Protein AF-A0A645I1T6-F1 (afdb_monomer)

Solvent-accessible surface area (backbone atoms only — not comparable to full-atom values): 4893 Å² total; per-residue (Å²): 119,95,82,50,61,62,58,56,41,46,76,74,68,51,86,85,74,76,96,73,76,56,19,64,79,36,38,73,65,78,51,38,49,71,73,36,74,45,73,36,71,63,93,79,56,58,75,30,34,37,28,33,64,61,28,44,57,42,73,45,54,67,61,34,40,53,26,13,67,75,70,78,46,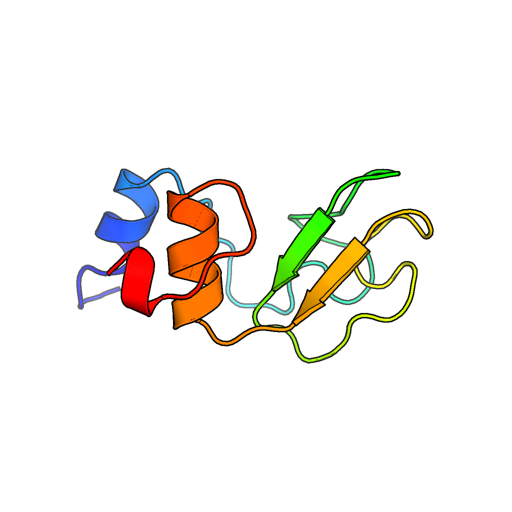95,39,61,36,88,82,67,109

Mean predicted aligned error: 3.27 Å

Organism: NCBI:txid1076179

Foldseek 3Di:
DVVCVVVVCVVVVHDDDDPDDALQQLDHPPADDAPAEDEDCDDDWQQCRRHHSNYGYHHDDPLQNVQCVVVVHRDDSVVRD

Sequence (81 aa):
MKEGLLDIFLDSGCVICNPGCGPCMGNHEGILAPEEAAISTANRNFKGRMGDKDSFIYLASPMMVAASALKGEISDPREAL

InterPro domains:
  IPR001030 Aconitase/3-isopropylmalate dehydratase large subunit, alpha/beta/alpha domain [PF00330] (2-72)
  IPR015931 Aconitase/3-isopropylmalate dehydratase large subunit, alpha/beta/alpha, subdomain 1/3 [G3DSA:3.30.499.10] (1-81)
  IPR018136 Aconitase family, 4Fe-4S cluster binding site [PS01244] (13-26)
  IPR036008 Aconitase, iron-sulfur domain [SSF53732] (2-80)
  IPR050067 Isopropylmalate dehydratase and related enzymes [PTHR43822] (2-80)

Nearest PDB structures (foldseek):
  4kp2-assembly1_B-2  TM=9.775E-01  e=3.130E-06  Methanocaldococcus jannaschii DSM 2661
  4nqy-assembly1_A  TM=8.764E-01  e=3.667E-05  Methanocaldococcus jannaschii DSM 2661

Structure (mmCIF, N/CA/C/O backbone):
data_AF-A0A645I1T6-F1
#
_entry.id   AF-A0A645I1T6-F1
#
loop_
_atom_site.group_PDB
_atom_site.id
_atom_site.type_symbol
_atom_site.label_atom_id
_atom_site.label_alt_id
_atom_site.label_comp_id
_atom_site.label_asym_id
_atom_site.label_entity_id
_atom_site.label_seq_id
_atom_site.pdbx_PDB_ins_code
_atom_site.Cartn_x
_atom_site.Cartn_y
_atom_site.Cartn_z
_atom_site.occupancy
_atom_site.B_iso_or_equiv
_atom_site.auth_seq_id
_atom_site.auth_comp_id
_atom_site.auth_asym_id
_atom_site.auth_atom_id
_atom_site.pdbx_PDB_model_num
ATOM 1 N N . MET A 1 1 ? -3.268 -6.921 19.818 1.00 72.88 1 MET A N 1
ATOM 2 C CA . MET A 1 1 ? -4.088 -8.127 20.084 1.00 72.88 1 MET A CA 1
ATOM 3 C C . MET A 1 1 ? -5.332 -7.781 20.898 1.00 72.88 1 MET A C 1
ATOM 5 O O . MET A 1 1 ? -6.417 -7.943 20.377 1.00 72.88 1 MET A O 1
ATOM 9 N N . LYS A 1 2 ? -5.214 -7.259 22.130 1.00 90.19 2 LYS A N 1
ATOM 10 C CA . LYS A 1 2 ? -6.372 -7.065 23.034 1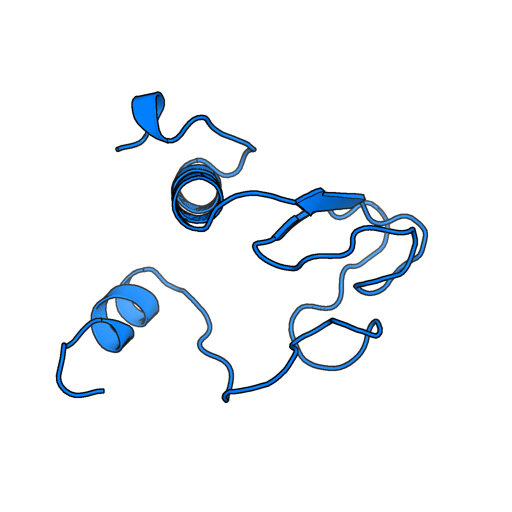.00 90.19 2 LYS A CA 1
ATOM 11 C C . LYS A 1 2 ? -7.405 -6.005 22.608 1.00 90.19 2 LYS A C 1
ATOM 13 O O . LYS A 1 2 ? -8.503 -6.011 23.139 1.00 90.19 2 LYS A O 1
ATOM 18 N N . GLU A 1 3 ? -7.059 -5.114 21.681 1.00 95.12 3 GLU A N 1
ATOM 19 C CA . GLU A 1 3 ? -7.935 -4.025 21.212 1.00 95.12 3 GLU A CA 1
ATOM 20 C C . GLU A 1 3 ? -8.886 -4.432 20.070 1.00 95.12 3 GLU A C 1
ATOM 22 O O . GLU A 1 3 ? -9.661 -3.603 19.612 1.00 95.12 3 GLU A O 1
ATOM 27 N N . GLY A 1 4 ? -8.819 -5.671 19.566 1.00 95.06 4 GLY A N 1
ATOM 28 C CA . GLY A 1 4 ? -9.698 -6.154 18.484 1.00 95.06 4 GLY A CA 1
ATOM 29 C C . GLY A 1 4 ? -9.383 -5.611 17.081 1.00 95.06 4 GLY A C 1
ATOM 30 O O . GLY A 1 4 ? -9.997 -6.027 16.108 1.00 95.06 4 GLY A O 1
ATOM 31 N N . LEU A 1 5 ? -8.391 -4.724 16.934 1.00 95.38 5 LEU A N 1
ATOM 32 C CA . LEU A 1 5 ? -8.030 -4.139 15.631 1.00 95.38 5 LEU A CA 1
ATOM 33 C C . LEU A 1 5 ? -7.590 -5.177 14.589 1.00 95.38 5 LEU A C 1
ATOM 35 O O . LEU A 1 5 ? -7.830 -4.991 13.403 1.00 95.38 5 LEU A O 1
ATOM 39 N N . LEU A 1 6 ? -6.939 -6.263 15.019 1.00 95.69 6 LEU A N 1
ATOM 40 C CA . LEU A 1 6 ? -6.492 -7.312 14.096 1.00 95.69 6 LEU A CA 1
ATOM 41 C C . LEU A 1 6 ? -7.677 -8.036 13.459 1.00 95.69 6 LEU A C 1
ATOM 43 O O . LEU A 1 6 ? -7.622 -8.325 12.271 1.00 95.69 6 LEU A O 1
ATOM 47 N N . ASP A 1 7 ? -8.742 -8.266 14.227 1.00 96.25 7 ASP A N 1
ATOM 48 C CA . ASP A 1 7 ? -9.950 -8.923 13.732 1.00 96.25 7 ASP A CA 1
ATOM 49 C C . ASP A 1 7 ? -10.616 -8.052 12.656 1.00 96.25 7 ASP A C 1
ATOM 51 O O . ASP A 1 7 ? -10.924 -8.545 11.579 1.00 96.25 7 ASP A O 1
ATOM 55 N N . ILE A 1 8 ? -10.688 -6.729 12.871 1.00 96.25 8 ILE A N 1
ATOM 56 C CA . ILE A 1 8 ? -11.196 -5.769 11.872 1.00 96.25 8 ILE A CA 1
ATOM 57 C C . ILE A 1 8 ? -10.401 -5.849 10.560 1.00 96.25 8 ILE A C 1
ATOM 59 O O . ILE A 1 8 ? -10.985 -5.879 9.477 1.00 96.25 8 ILE A O 1
ATOM 63 N N . PHE A 1 9 ? -9.067 -5.885 10.639 1.00 95.88 9 PHE A N 1
ATOM 64 C CA . PHE A 1 9 ? -8.230 -5.982 9.442 1.00 95.88 9 PHE A CA 1
ATOM 65 C C . PHE A 1 9 ? -8.411 -7.325 8.725 1.00 95.88 9 PHE A C 1
ATOM 67 O O . PHE A 1 9 ? -8.551 -7.337 7.502 1.00 95.88 9 PHE A O 1
ATOM 74 N N . LEU A 1 10 ? -8.455 -8.440 9.458 1.00 96.31 10 LEU A N 1
ATOM 75 C CA . LEU A 1 10 ? -8.686 -9.763 8.872 1.00 96.31 10 LEU A CA 1
ATOM 76 C C . LEU A 1 10 ? -10.057 -9.852 8.193 1.00 96.31 10 LEU A C 1
ATOM 78 O O . LEU A 1 10 ? -10.137 -10.308 7.054 1.00 96.31 10 LEU A O 1
ATOM 82 N N . ASP A 1 11 ? -11.108 -9.348 8.841 1.00 96.81 11 ASP A N 1
ATOM 83 C CA . ASP A 1 11 ? -12.472 -9.339 8.303 1.00 96.81 11 ASP A CA 1
ATOM 84 C C . ASP A 1 11 ? -12.592 -8.467 7.041 1.00 96.81 11 ASP A C 1
ATOM 86 O O . ASP A 1 11 ? -13.384 -8.768 6.148 1.00 96.81 11 ASP A O 1
ATOM 90 N N . SER A 1 12 ? -11.768 -7.418 6.920 1.00 95.94 12 SER A N 1
ATOM 91 C CA . SER A 1 12 ? -11.658 -6.604 5.697 1.00 95.94 12 SER A CA 1
ATOM 92 C C . SER A 1 12 ? -10.837 -7.252 4.569 1.00 95.94 12 SER A C 1
ATOM 94 O O . SER A 1 12 ? -10.731 -6.683 3.484 1.00 95.94 12 SER A O 1
ATOM 96 N N . GLY A 1 13 ? -10.263 -8.437 4.802 1.00 96.31 13 GLY A N 1
ATOM 97 C CA . GLY A 1 13 ? -9.452 -9.169 3.829 1.00 96.31 13 GLY A CA 1
ATOM 98 C C . GLY A 1 13 ? -7.973 -8.774 3.805 1.00 96.31 13 GLY A C 1
ATOM 99 O O . GLY A 1 13 ? -7.259 -9.145 2.872 1.00 96.31 13 GLY A O 1
ATOM 100 N N . CYS A 1 14 ? -7.479 -8.036 4.804 1.00 96.56 14 CYS A N 1
ATOM 101 C CA . CYS A 1 14 ? -6.053 -7.735 4.902 1.00 96.56 14 CYS A CA 1
ATOM 102 C C . CYS A 1 14 ? -5.238 -8.979 5.276 1.00 96.56 14 CYS A C 1
ATOM 104 O O . CYS A 1 14 ? -5.639 -9.789 6.113 1.00 96.56 14 CYS A O 1
ATOM 106 N N . VAL A 1 15 ? -4.022 -9.066 4.736 1.00 95.62 15 VAL A N 1
ATOM 107 C CA . VAL A 1 15 ? -3.011 -10.031 5.182 1.00 95.62 15 VAL A CA 1
ATOM 108 C C . VAL A 1 15 ? -2.169 -9.394 6.285 1.00 95.62 15 VAL A C 1
ATOM 110 O O . VAL A 1 15 ? -1.529 -8.364 6.074 1.00 95.62 15 VAL A O 1
ATOM 113 N N . ILE A 1 16 ? -2.163 -10.005 7.471 1.00 94.00 16 ILE A N 1
ATOM 114 C CA . ILE A 1 16 ? -1.379 -9.525 8.614 1.00 94.00 16 ILE A CA 1
ATOM 115 C C . ILE A 1 16 ? -0.054 -10.279 8.670 1.00 94.00 16 ILE A C 1
ATOM 117 O O . ILE A 1 16 ? -0.008 -11.465 8.989 1.00 94.00 16 ILE A O 1
ATOM 121 N N . CYS A 1 17 ? 1.032 -9.563 8.395 1.00 92.12 17 CYS A N 1
ATOM 122 C CA . CYS A 1 17 ? 2.389 -10.079 8.520 1.00 92.12 17 CYS A CA 1
ATOM 123 C C . CYS A 1 17 ? 2.890 -9.998 9.971 1.00 92.12 17 CYS A C 1
ATOM 125 O O . CYS A 1 17 ? 2.466 -9.143 10.755 1.00 92.12 17 CYS A O 1
ATOM 127 N N . ASN A 1 18 ? 3.873 -10.835 10.312 1.00 92.00 18 ASN A N 1
ATOM 128 C CA . ASN A 1 18 ? 4.612 -10.682 11.566 1.00 92.00 18 ASN A CA 1
ATOM 129 C C . ASN A 1 18 ? 5.338 -9.322 11.618 1.00 92.00 18 ASN A C 1
ATOM 131 O O . ASN A 1 18 ? 5.762 -8.817 10.574 1.00 92.0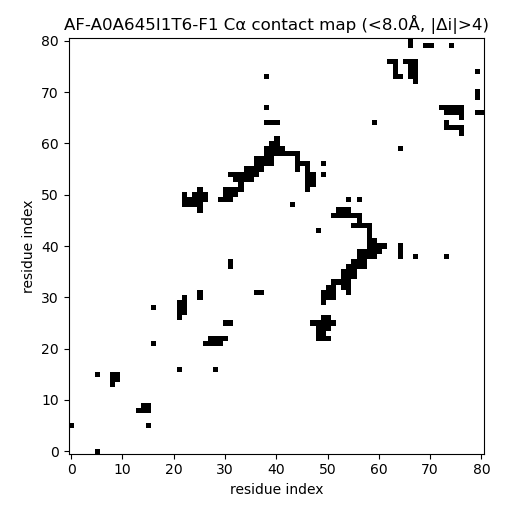0 18 ASN A O 1
ATOM 135 N N . PRO A 1 19 ? 5.541 -8.736 12.816 1.00 92.94 19 PRO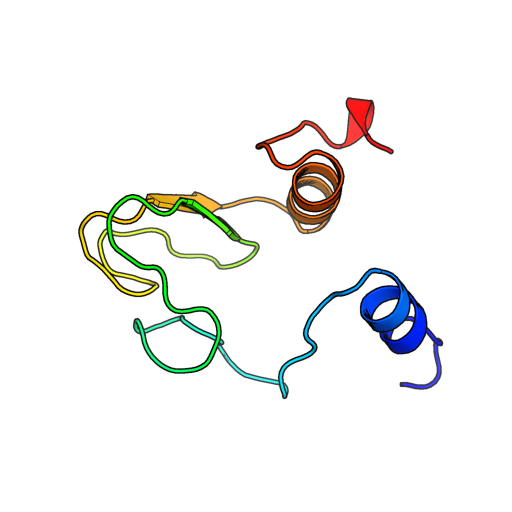 A N 1
ATOM 136 C CA . PRO A 1 19 ? 6.261 -7.474 12.954 1.00 92.94 19 PRO A CA 1
ATOM 137 C C . PRO A 1 19 ? 7.642 -7.531 12.288 1.00 92.94 19 PRO A C 1
ATOM 139 O O . PRO A 1 19 ? 8.479 -8.365 12.631 1.00 92.94 19 PRO A O 1
ATOM 142 N N . GLY A 1 20 ? 7.879 -6.630 11.338 1.00 90.25 20 GLY A N 1
ATOM 143 C CA . GLY A 1 20 ? 9.076 -6.620 10.507 1.00 90.25 20 GLY A CA 1
ATOM 144 C C . GLY A 1 20 ? 9.080 -5.444 9.534 1.00 90.25 20 GLY A C 1
ATOM 145 O O . GLY A 1 20 ? 8.229 -4.560 9.606 1.00 90.25 20 GLY A O 1
ATOM 146 N N . CYS A 1 21 ? 10.055 -5.414 8.626 1.00 87.56 21 CYS A N 1
ATOM 147 C CA . CYS A 1 21 ? 10.184 -4.329 7.650 1.00 87.56 21 CYS A CA 1
ATOM 148 C C . CYS A 1 21 ? 9.392 -4.550 6.348 1.00 87.56 21 CYS A C 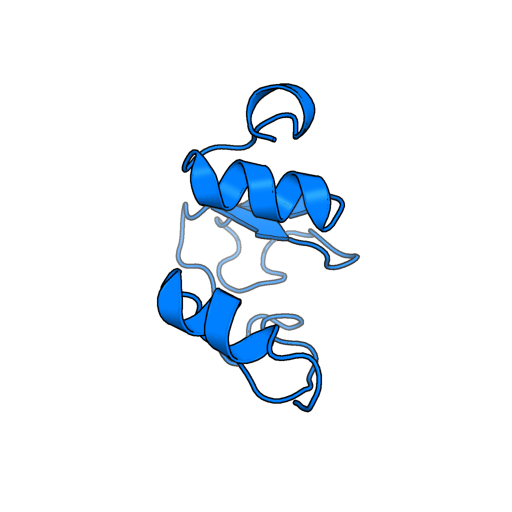1
ATOM 150 O O . CYS A 1 21 ? 9.351 -3.636 5.525 1.00 87.56 21 CYS A O 1
ATOM 152 N N . GLY A 1 22 ? 8.763 -5.716 6.155 1.00 87.06 22 GLY A N 1
ATOM 153 C CA . GLY A 1 22 ? 8.019 -6.040 4.931 1.00 87.06 22 GLY A CA 1
ATOM 154 C C . GLY A 1 22 ? 8.924 -6.055 3.688 1.00 87.06 22 GLY A C 1
ATOM 155 O O . GLY A 1 22 ? 10.090 -6.442 3.814 1.00 87.06 22 GLY A O 1
ATOM 156 N N . PRO A 1 23 ? 8.454 -5.568 2.519 1.00 91.12 23 PRO A N 1
ATOM 157 C CA . PRO A 1 23 ? 9.181 -5.621 1.249 1.00 91.12 23 PRO A CA 1
ATOM 158 C C . PRO A 1 23 ? 10.320 -4.598 1.134 1.00 91.12 23 PRO A C 1
ATOM 160 O O . PRO A 1 23 ? 10.667 -4.142 0.051 1.00 91.12 23 PRO A O 1
ATOM 163 N N . CYS A 1 24 ? 10.922 -4.183 2.249 1.00 82.94 24 CYS A N 1
ATOM 164 C CA . CYS A 1 24 ? 11.799 -3.016 2.303 1.00 82.94 24 CYS A CA 1
ATOM 165 C C . CYS A 1 24 ? 13.070 -3.157 1.453 1.00 82.94 24 CYS A C 1
ATOM 167 O O . CYS A 1 24 ? 13.640 -2.145 1.066 1.00 82.94 24 CYS A O 1
ATOM 169 N N . MET A 1 25 ? 13.554 -4.366 1.184 1.00 86.94 25 MET A N 1
ATOM 170 C CA . MET A 1 25 ? 14.708 -4.607 0.308 1.00 86.94 25 MET A CA 1
ATOM 171 C C . MET A 1 25 ? 14.317 -5.478 -0.895 1.00 86.94 25 MET A C 1
ATOM 173 O O . MET A 1 25 ? 15.133 -6.266 -1.365 1.00 86.94 25 MET A O 1
ATOM 177 N N . GLY A 1 26 ? 13.066 -5.369 -1.358 1.00 84.19 26 GLY A N 1
ATOM 178 C CA . GLY A 1 26 ? 12.527 -6.220 -2.423 1.00 84.19 26 GLY A CA 1
ATOM 179 C C . GLY A 1 26 ? 12.505 -7.705 -2.051 1.00 84.19 26 GLY A C 1
ATOM 180 O O . GLY A 1 26 ? 12.663 -8.569 -2.905 1.00 84.19 26 GLY A O 1
ATOM 181 N N . ASN A 1 27 ? 12.377 -8.005 -0.762 1.00 84.31 27 ASN A N 1
ATOM 182 C CA . ASN A 1 27 ? 12.374 -9.343 -0.189 1.00 84.31 27 ASN A CA 1
ATOM 183 C C . ASN A 1 27 ? 11.204 -9.480 0.790 1.00 84.31 27 ASN A C 1
ATOM 185 O O . ASN A 1 27 ? 10.736 -8.470 1.285 1.00 84.31 27 ASN A O 1
ATOM 189 N N . HIS A 1 28 ? 10.796 -10.703 1.141 1.00 85.19 28 HIS A N 1
ATOM 190 C CA . HIS A 1 28 ? 9.654 -10.970 2.038 1.00 85.19 28 HIS A CA 1
ATOM 191 C C . HIS A 1 28 ? 8.272 -10.787 1.371 1.00 85.19 28 HIS A C 1
ATOM 193 O O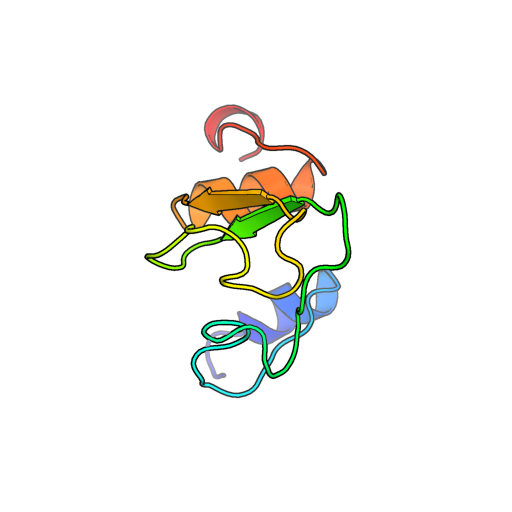 . HIS A 1 28 ? 8.174 -10.825 0.151 1.00 85.19 28 HIS A O 1
ATOM 199 N N . GLU A 1 29 ? 7.192 -10.712 2.152 1.00 86.56 29 GLU A N 1
ATOM 200 C CA . GLU A 1 29 ? 5.818 -10.596 1.646 1.00 86.56 29 GLU A CA 1
ATOM 201 C C . GLU A 1 29 ? 5.527 -9.211 1.043 1.00 86.56 29 GLU A C 1
ATOM 203 O O . GLU A 1 29 ? 6.024 -8.193 1.530 1.00 86.56 29 GLU A O 1
ATOM 208 N N . GLY A 1 30 ? 4.701 -9.178 -0.011 1.00 90.56 30 GLY A N 1
ATOM 209 C CA . GLY A 1 30 ? 4.292 -7.941 -0.691 1.00 90.56 30 GLY A CA 1
ATOM 210 C C . GLY A 1 30 ? 5.295 -7.404 -1.718 1.00 90.56 30 GLY A C 1
ATOM 211 O O . GLY A 1 30 ? 5.381 -6.191 -1.900 1.00 90.56 30 GLY A O 1
ATOM 212 N N . ILE A 1 31 ? 6.081 -8.281 -2.355 1.00 95.69 31 ILE A N 1
ATOM 213 C CA . ILE A 1 31 ? 6.982 -7.898 -3.454 1.00 95.69 31 ILE A CA 1
ATOM 214 C C . ILE A 1 31 ? 6.158 -7.497 -4.678 1.00 95.69 31 ILE A C 1
ATOM 216 O O . ILE A 1 31 ? 5.280 -8.249 -5.093 1.00 95.69 31 ILE A O 1
ATOM 220 N N . LEU A 1 32 ? 6.494 -6.350 -5.268 1.00 96.62 32 LEU A N 1
ATOM 221 C CA . LEU A 1 32 ? 5.839 -5.833 -6.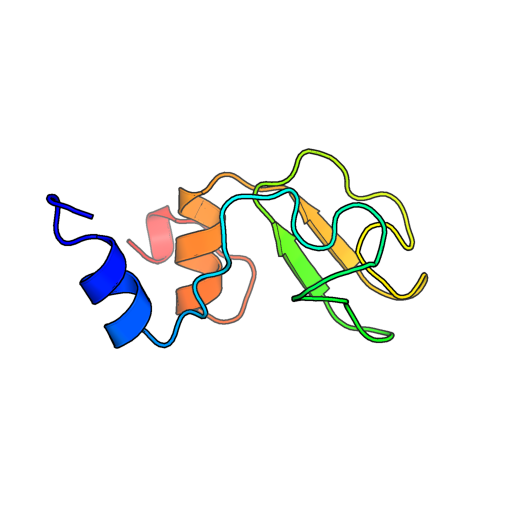465 1.00 96.62 32 LEU A CA 1
ATOM 222 C C . LEU A 1 32 ? 6.390 -6.467 -7.738 1.00 96.62 32 LEU A C 1
ATOM 224 O O . LEU A 1 32 ? 7.611 -6.550 -7.932 1.00 96.62 32 LEU A O 1
ATOM 228 N N . ALA A 1 33 ? 5.472 -6.854 -8.615 1.00 96.62 33 ALA A N 1
ATOM 229 C CA . ALA A 1 33 ? 5.748 -7.274 -9.978 1.00 96.62 33 ALA A CA 1
ATOM 230 C C . ALA A 1 33 ? 6.000 -6.056 -10.901 1.00 96.62 33 ALA A C 1
ATOM 232 O O . ALA A 1 33 ? 5.777 -4.906 -10.501 1.00 96.62 33 ALA A O 1
ATOM 233 N N . PRO A 1 34 ? 6.487 -6.272 -12.139 1.00 97.44 34 PRO A N 1
ATOM 234 C CA . PRO A 1 34 ? 6.602 -5.200 -13.124 1.00 97.44 34 PRO A CA 1
ATOM 235 C C . PRO A 1 34 ? 5.260 -4.496 -13.341 1.00 97.44 34 PRO A C 1
ATOM 237 O O . PRO A 1 34 ? 4.222 -5.151 -13.398 1.00 97.44 34 PRO A O 1
ATOM 240 N N . GLU A 1 35 ? 5.296 -3.170 -13.479 1.00 96.62 35 GLU A N 1
ATOM 241 C CA . GLU A 1 35 ? 4.127 -2.313 -13.730 1.00 96.62 35 GLU A CA 1
ATOM 242 C C . GLU A 1 35 ? 3.079 -2.260 -12.598 1.00 96.62 35 GLU A C 1
ATOM 244 O O . GLU A 1 35 ? 2.092 -1.534 -12.714 1.00 96.62 35 GLU A O 1
ATOM 249 N N . GLU A 1 36 ? 3.302 -2.939 -11.467 1.00 97.56 36 GLU A N 1
ATOM 250 C CA . GLU A 1 36 ? 2.455 -2.796 -10.282 1.00 97.56 36 GLU A CA 1
ATOM 251 C C . GLU A 1 36 ? 2.731 -1.493 -9.527 1.00 97.56 36 GLU A C 1
ATOM 253 O O . GLU A 1 36 ? 3.857 -0.986 -9.468 1.00 97.56 36 GLU A O 1
ATOM 258 N N . ALA A 1 37 ? 1.683 -0.971 -8.890 1.00 97.06 37 ALA A N 1
ATOM 259 C CA . ALA A 1 37 ? 1.746 0.212 -8.050 1.00 97.06 37 ALA A CA 1
ATOM 260 C C . ALA A 1 37 ? 1.380 -0.124 -6.601 1.00 97.06 37 ALA A C 1
ATOM 262 O O . ALA A 1 37 ? 0.361 -0.758 -6.336 1.00 97.06 37 ALA A O 1
ATOM 263 N N . ALA A 1 38 ? 2.178 0.377 -5.659 1.00 97.12 38 ALA A N 1
ATOM 264 C CA . ALA A 1 38 ? 1.885 0.328 -4.234 1.00 97.12 38 ALA A CA 1
ATOM 265 C C . ALA A 1 38 ? 1.799 1.727 -3.635 1.00 97.12 38 ALA A C 1
ATOM 267 O O . ALA A 1 38 ? 2.666 2.575 -3.860 1.00 97.12 38 ALA A O 1
ATOM 268 N N . ILE A 1 39 ? 0.802 1.936 -2.779 1.00 98.12 39 ILE A N 1
ATOM 269 C CA . ILE A 1 39 ? 0.782 3.041 -1.824 1.00 98.12 39 ILE A CA 1
ATOM 270 C C . ILE A 1 39 ? 1.202 2.502 -0.452 1.00 98.12 39 ILE A C 1
ATOM 272 O O . ILE A 1 39 ? 0.697 1.480 0.005 1.00 98.12 39 ILE A O 1
ATOM 276 N N . SER A 1 40 ? 2.174 3.142 0.194 1.00 96.56 40 SER A N 1
ATOM 277 C CA . SER A 1 40 ? 2.832 2.601 1.384 1.00 96.56 40 SER A CA 1
ATOM 278 C C . SER A 1 40 ? 3.049 3.652 2.465 1.00 96.56 40 SER A C 1
ATOM 280 O O . SER A 1 40 ? 3.367 4.806 2.184 1.00 96.56 40 SER A O 1
ATOM 282 N N . THR A 1 41 ? 2.964 3.217 3.723 1.00 97.06 41 THR A N 1
ATOM 283 C CA . THR A 1 41 ? 3.363 3.999 4.903 1.00 97.06 41 THR A CA 1
ATOM 284 C C . THR A 1 41 ? 4.864 3.911 5.202 1.00 97.06 41 THR A C 1
ATOM 286 O O . THR A 1 41 ? 5.315 4.361 6.256 1.00 97.06 41 THR A O 1
ATOM 289 N N . ALA A 1 42 ? 5.652 3.283 4.323 1.00 94.75 42 ALA A N 1
ATOM 290 C CA . ALA A 1 42 ? 7.106 3.259 4.422 1.00 94.75 42 ALA A CA 1
ATOM 291 C C . ALA A 1 42 ? 7.714 4.662 4.209 1.00 94.75 42 ALA A C 1
ATOM 293 O O . ALA A 1 42 ? 7.029 5.640 3.926 1.00 94.75 42 ALA A O 1
ATOM 294 N N . ASN A 1 43 ? 9.037 4.769 4.327 1.00 94.88 43 ASN A N 1
ATOM 295 C CA . ASN A 1 43 ? 9.763 6.039 4.210 1.00 94.88 43 ASN A CA 1
ATOM 296 C C . ASN A 1 43 ? 10.633 6.161 2.946 1.00 94.88 43 ASN A C 1
ATOM 298 O O . ASN A 1 43 ? 11.378 7.130 2.811 1.00 94.88 43 ASN A O 1
ATOM 302 N N . ARG A 1 44 ? 10.604 5.171 2.045 1.00 95.19 44 ARG A N 1
ATOM 303 C CA . ARG A 1 44 ? 11.472 5.099 0.857 1.00 95.19 44 ARG A CA 1
ATOM 304 C C . ARG A 1 44 ? 10.705 4.553 -0.340 1.00 95.19 44 ARG A C 1
ATOM 306 O O . ARG A 1 44 ? 10.029 3.539 -0.213 1.00 95.19 44 ARG A O 1
ATOM 313 N N . ASN A 1 45 ? 10.893 5.179 -1.498 1.00 96.75 45 ASN A N 1
ATOM 314 C CA . ASN A 1 45 ? 10.206 4.852 -2.751 1.00 96.75 45 ASN A CA 1
ATOM 315 C C . ASN A 1 45 ? 11.124 4.884 -3.986 1.00 96.75 45 ASN A C 1
ATOM 317 O O . ASN A 1 45 ? 10.672 5.138 -5.100 1.00 96.75 45 ASN A O 1
ATOM 321 N N . PHE A 1 46 ? 12.429 4.677 -3.810 1.00 96.06 46 PHE A N 1
ATOM 322 C CA . PHE A 1 46 ? 13.324 4.598 -4.961 1.00 96.06 46 PHE A CA 1
ATOM 323 C C . PHE A 1 46 ? 13.031 3.349 -5.812 1.00 96.06 46 PHE A C 1
ATOM 325 O O . PHE A 1 46 ? 12.497 2.359 -5.313 1.00 96.06 46 PHE A O 1
ATOM 332 N N . LYS A 1 47 ? 13.384 3.389 -7.102 1.00 95.81 47 LYS A N 1
ATOM 333 C CA . LYS A 1 47 ? 13.109 2.298 -8.054 1.00 95.81 47 LYS A CA 1
ATOM 334 C C . LYS A 1 47 ? 13.650 0.953 -7.560 1.00 95.81 47 LYS A C 1
ATOM 336 O O . LYS A 1 47 ? 14.789 0.885 -7.101 1.00 95.81 47 LYS A O 1
ATOM 341 N N . GLY A 1 48 ? 12.834 -0.098 -7.657 1.00 94.12 48 GLY A N 1
ATOM 342 C CA . GLY A 1 48 ? 13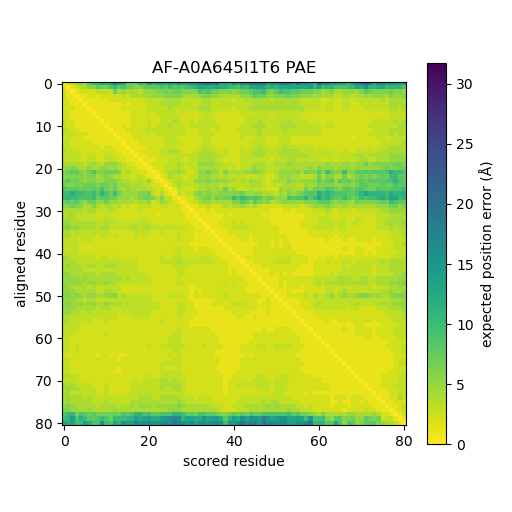.182 -1.449 -7.202 1.00 94.12 48 GLY A CA 1
ATOM 343 C C . GLY A 1 48 ? 13.198 -1.631 -5.681 1.00 94.12 48 GLY A C 1
ATOM 344 O O . GLY A 1 48 ? 13.672 -2.650 -5.187 1.00 94.12 48 GLY A O 1
ATOM 345 N N . ARG A 1 49 ? 12.709 -0.655 -4.896 1.00 95.19 49 ARG A N 1
ATOM 346 C CA . ARG A 1 49 ? 12.738 -0.749 -3.426 1.00 95.19 49 ARG A CA 1
ATOM 347 C C . ARG A 1 49 ? 11.900 -1.906 -2.886 1.00 95.19 49 ARG A C 1
ATOM 349 O O . ARG A 1 49 ? 12.322 -2.522 -1.914 1.00 95.19 49 ARG A O 1
ATOM 356 N N . MET A 1 50 ? 10.738 -2.157 -3.487 1.00 96.38 50 MET A N 1
ATOM 357 C CA . MET A 1 50 ? 9.775 -3.178 -3.055 1.00 96.38 50 MET A CA 1
ATOM 358 C C . MET A 1 50 ? 9.680 -4.367 -4.013 1.00 96.38 50 MET A C 1
ATOM 360 O O . MET A 1 50 ? 8.737 -5.139 -3.923 1.00 96.38 50 MET A O 1
ATOM 364 N N . GLY A 1 51 ? 10.648 -4.544 -4.914 1.00 95.06 51 GLY A N 1
ATOM 365 C CA . GLY A 1 51 ? 10.608 -5.621 -5.897 1.00 95.06 51 GLY A CA 1
ATOM 366 C C . GLY A 1 51 ? 11.154 -5.168 -7.233 1.00 95.06 51 GLY A C 1
ATOM 367 O O . GLY A 1 51 ? 12.293 -4.704 -7.314 1.00 95.06 51 GLY A O 1
ATOM 368 N N . ASP A 1 52 ? 10.339 -5.298 -8.273 1.00 96.56 52 ASP A N 1
ATOM 369 C CA . ASP A 1 52 ? 10.766 -4.983 -9.625 1.00 96.56 52 ASP A CA 1
ATOM 370 C C . ASP A 1 52 ? 11.121 -3.492 -9.801 1.00 96.56 52 ASP A C 1
ATOM 372 O O . ASP A 1 52 ? 10.534 -2.597 -9.184 1.00 96.56 52 ASP A O 1
ATOM 376 N N . LYS A 1 53 ? 12.111 -3.203 -10.650 1.00 95.75 53 LYS A N 1
ATOM 377 C CA . LYS A 1 53 ? 12.568 -1.837 -10.958 1.00 95.75 53 LYS A CA 1
ATOM 378 C C . LYS A 1 53 ? 11.537 -1.013 -11.739 1.00 95.75 53 LYS A C 1
ATOM 380 O O . LYS A 1 53 ? 11.623 0.217 -11.705 1.00 95.75 53 LYS A O 1
ATOM 385 N N . ASP A 1 54 ? 10.614 -1.688 -12.419 1.00 97.12 54 ASP A N 1
ATOM 386 C CA . ASP A 1 54 ? 9.543 -1.113 -13.229 1.00 97.12 54 ASP A CA 1
ATOM 387 C C . ASP A 1 54 ? 8.218 -1.021 -12.435 1.00 97.12 54 ASP A C 1
ATOM 389 O O . ASP A 1 54 ? 7.183 -0.680 -13.000 1.00 97.12 54 ASP A O 1
ATOM 393 N N . SER A 1 55 ? 8.251 -1.289 -11.120 1.00 97.00 55 SER A N 1
ATOM 394 C CA . SER A 1 55 ? 7.149 -1.015 -10.185 1.00 97.00 55 SER A CA 1
ATOM 395 C C . SER A 1 55 ? 7.143 0.440 -9.692 1.00 97.00 55 SER A C 1
ATOM 397 O O . SER A 1 55 ? 8.153 1.156 -9.745 1.00 97.00 55 SER A O 1
ATOM 399 N N . PHE A 1 56 ? 6.001 0.876 -9.161 1.00 97.69 56 PHE A N 1
ATOM 400 C CA . PHE A 1 56 ? 5.772 2.238 -8.679 1.00 97.69 56 PHE A CA 1
ATOM 401 C C . PHE A 1 56 ? 5.425 2.248 -7.189 1.00 97.69 56 PHE A C 1
ATOM 403 O O . PHE A 1 56 ? 4.598 1.469 -6.724 1.00 97.69 56 PHE A O 1
ATOM 410 N N . ILE A 1 57 ? 6.044 3.155 -6.426 1.00 97.69 57 ILE A N 1
ATOM 411 C CA . ILE A 1 57 ? 5.837 3.261 -4.976 1.00 97.69 57 ILE A CA 1
ATOM 412 C C . ILE A 1 57 ? 5.476 4.703 -4.612 1.00 97.69 57 ILE A C 1
ATOM 414 O O . ILE A 1 57 ? 6.239 5.639 -4.871 1.00 97.69 57 ILE A O 1
ATOM 418 N N . TYR A 1 58 ? 4.339 4.868 -3.944 1.00 98.12 58 TYR A N 1
ATOM 419 C CA . TYR A 1 58 ? 3.816 6.143 -3.465 1.00 98.12 58 TYR A CA 1
ATOM 420 C C . TYR A 1 58 ? 3.810 6.150 -1.938 1.00 98.12 58 TYR A C 1
ATOM 422 O O . TYR A 1 58 ? 3.296 5.227 -1.312 1.00 98.12 58 TYR A O 1
ATOM 430 N N . LEU A 1 59 ? 4.401 7.176 -1.325 1.00 98.00 59 LEU A N 1
ATOM 431 C CA . LEU A 1 59 ? 4.443 7.296 0.133 1.00 98.00 59 LEU A CA 1
ATOM 432 C C . LEU A 1 59 ? 3.269 8.131 0.626 1.00 98.00 59 LEU A C 1
ATOM 434 O O . LEU A 1 59 ? 3.023 9.216 0.101 1.00 98.00 59 LEU A O 1
ATOM 438 N N . ALA A 1 60 ? 2.576 7.641 1.649 1.00 98.31 60 ALA A N 1
ATOM 439 C CA . ALA A 1 60 ? 1.409 8.310 2.204 1.00 98.31 60 ALA A CA 1
ATOM 440 C C . ALA A 1 60 ? 1.233 8.023 3.702 1.00 98.31 60 ALA A C 1
ATOM 442 O O . ALA A 1 60 ? 1.860 7.131 4.276 1.00 98.31 60 ALA A O 1
ATOM 443 N N . SER A 1 61 ? 0.364 8.798 4.353 1.00 98.00 61 SER A N 1
ATOM 444 C CA . SER A 1 61 ? -0.017 8.551 5.746 1.00 98.00 61 SER A CA 1
ATOM 445 C C . SER A 1 61 ? -0.866 7.274 5.868 1.00 98.00 61 SER A C 1
ATOM 447 O O . SER A 1 61 ? -1.529 6.893 4.900 1.00 98.00 61 SER A O 1
ATOM 449 N N . PRO A 1 62 ? -0.932 6.637 7.055 1.00 97.56 62 PRO A N 1
ATOM 450 C CA . PRO A 1 62 ? -1.786 5.464 7.266 1.00 97.56 62 PRO A CA 1
ATOM 451 C C . PRO A 1 62 ? -3.251 5.692 6.878 1.00 97.56 62 PRO A C 1
ATOM 453 O O . PRO A 1 62 ? -3.887 4.807 6.317 1.00 97.56 62 PRO A O 1
ATOM 456 N N . MET A 1 63 ? -3.768 6.900 7.117 1.00 97.56 63 MET A N 1
ATOM 457 C CA . MET A 1 63 ? -5.148 7.261 6.794 1.00 97.56 63 MET A CA 1
ATOM 458 C C . MET A 1 63 ? -5.401 7.289 5.280 1.00 97.56 63 MET A C 1
ATOM 460 O O . MET A 1 63 ? -6.406 6.764 4.815 1.00 97.56 63 MET A O 1
ATOM 464 N N . MET A 1 64 ? -4.473 7.853 4.504 1.00 98.00 64 MET A N 1
ATOM 465 C CA . MET A 1 64 ? -4.573 7.890 3.043 1.00 98.00 64 MET A CA 1
ATOM 466 C C . MET A 1 64 ? -4.362 6.502 2.422 1.00 98.00 64 MET A C 1
ATOM 468 O O . MET A 1 64 ? -5.052 6.158 1.466 1.00 98.00 64 MET A O 1
ATOM 472 N N . VAL A 1 65 ? -3.469 5.676 2.984 1.00 98.00 65 VAL A N 1
ATOM 473 C CA . VAL A 1 65 ? -3.309 4.271 2.565 1.00 98.00 65 VAL A CA 1
ATOM 474 C C . VAL A 1 65 ? -4.598 3.487 2.798 1.00 98.00 65 VAL A C 1
ATOM 476 O O . VAL A 1 65 ? -5.058 2.811 1.884 1.00 98.00 65 VAL A O 1
ATOM 479 N N . ALA A 1 66 ? -5.221 3.623 3.973 1.00 96.94 66 ALA A N 1
ATOM 480 C CA . ALA A 1 66 ? -6.494 2.970 4.273 1.00 96.94 66 ALA A CA 1
ATOM 481 C C . ALA A 1 66 ? -7.617 3.431 3.325 1.00 96.94 66 ALA A C 1
ATOM 483 O O . ALA A 1 66 ? -8.318 2.599 2.756 1.00 96.94 66 ALA A O 1
ATOM 484 N N . ALA A 1 67 ? -7.744 4.740 3.088 1.00 97.75 67 ALA A N 1
ATOM 485 C CA . ALA A 1 67 ? -8.709 5.290 2.133 1.00 97.75 67 ALA A CA 1
ATOM 486 C C . ALA A 1 67 ? -8.494 4.758 0.706 1.00 97.75 67 ALA A C 1
ATOM 488 O O . ALA A 1 67 ? -9.446 4.365 0.033 1.00 97.75 67 ALA A O 1
ATOM 489 N N . SER A 1 68 ? -7.238 4.692 0.264 1.00 97.94 68 SER A N 1
ATOM 490 C CA . SER A 1 68 ? -6.885 4.186 -1.065 1.00 97.94 68 SER A CA 1
ATOM 491 C C . SER A 1 68 ? -7.145 2.684 -1.193 1.00 97.94 68 SER A C 1
ATOM 493 O O . SER A 1 68 ? -7.625 2.233 -2.227 1.00 97.94 68 SER A O 1
ATOM 495 N N . ALA A 1 69 ? -6.902 1.908 -0.130 1.00 96.69 69 ALA A N 1
ATOM 496 C CA . ALA A 1 69 ? -7.215 0.481 -0.092 1.00 96.69 69 ALA A CA 1
ATOM 497 C C . ALA A 1 69 ? -8.726 0.213 -0.222 1.00 96.69 69 ALA A C 1
ATOM 499 O O . ALA A 1 69 ? -9.114 -0.760 -0.861 1.00 96.69 69 ALA A O 1
ATOM 500 N N . LEU A 1 70 ? -9.577 1.093 0.323 1.00 95.06 70 LEU A N 1
ATOM 501 C CA . LEU A 1 70 ? -11.035 0.997 0.174 1.00 95.06 70 LEU A CA 1
ATOM 502 C C . LEU A 1 70 ? -11.519 1.339 -1.242 1.00 95.06 70 LEU A C 1
ATOM 504 O O . LEU A 1 70 ? -12.495 0.758 -1.712 1.00 95.06 70 LEU A O 1
ATOM 508 N N . LYS A 1 71 ? -10.876 2.302 -1.911 1.00 96.19 71 LYS A N 1
ATOM 509 C CA . LYS A 1 71 ? -11.286 2.786 -3.241 1.00 96.19 71 LYS A CA 1
ATOM 510 C C . LYS A 1 71 ? -10.652 2.013 -4.399 1.00 96.19 71 LYS A C 1
ATOM 512 O O . LYS A 1 71 ? -11.212 2.004 -5.489 1.00 96.19 71 LYS A O 1
ATOM 517 N N . GLY A 1 72 ? -9.509 1.368 -4.170 1.00 95.88 72 GLY A N 1
ATOM 518 C CA . GLY A 1 72 ? -8.716 0.709 -5.213 1.00 95.88 72 GLY A CA 1
ATOM 519 C C . GLY A 1 72 ? -7.830 1.665 -6.022 1.00 95.88 72 GLY A C 1
ATOM 520 O O . GLY A 1 72 ? -7.178 1.237 -6.968 1.00 95.88 72 GLY A O 1
ATOM 521 N N . GLU A 1 73 ? -7.775 2.943 -5.645 1.00 96.75 73 GLU A N 1
ATOM 522 C CA . GLU A 1 73 ? -6.950 3.977 -6.272 1.00 96.75 73 GLU A CA 1
ATOM 523 C C . GLU A 1 73 ? -6.485 5.005 -5.230 1.00 96.75 73 GLU A C 1
ATOM 525 O O . GLU A 1 73 ? -7.089 5.128 -4.160 1.00 96.75 73 GLU A O 1
ATOM 530 N N . ILE A 1 74 ? -5.408 5.748 -5.516 1.00 97.44 74 ILE A N 1
ATOM 531 C CA . ILE A 1 74 ? -4.874 6.764 -4.591 1.00 97.44 74 ILE A CA 1
ATOM 532 C C . ILE A 1 74 ? -5.946 7.828 -4.332 1.00 97.44 74 ILE A C 1
ATOM 534 O O . ILE A 1 74 ? -6.295 8.586 -5.232 1.00 97.44 74 ILE A O 1
ATOM 538 N N . SER A 1 75 ? -6.435 7.886 -3.093 1.00 97.12 75 SER A N 1
ATOM 539 C CA . SER A 1 75 ? -7.624 8.661 -2.722 1.00 97.12 75 SER A CA 1
ATOM 540 C C . SER A 1 75 ? -7.380 9.555 -1.511 1.00 97.12 75 SER A C 1
ATOM 542 O O . SER A 1 75 ? -6.659 9.187 -0.579 1.00 97.12 75 SER A O 1
ATOM 544 N N . ASP A 1 76 ? -8.017 10.727 -1.496 1.00 96.06 76 ASP A N 1
ATOM 545 C CA . ASP A 1 76 ? -8.011 11.600 -0.326 1.00 96.06 76 ASP A CA 1
ATOM 546 C C . ASP A 1 76 ? -8.880 10.992 0.786 1.00 96.06 76 ASP A C 1
ATOM 548 O O . ASP A 1 76 ? -10.041 10.650 0.542 1.00 96.06 76 ASP A O 1
ATOM 552 N N . PRO A 1 77 ? -8.372 10.862 2.024 1.00 95.19 77 PRO A N 1
ATOM 553 C CA . PRO A 1 77 ? -9.159 10.283 3.103 1.00 95.19 77 PRO A CA 1
ATOM 554 C C . PRO A 1 77 ? -10.442 11.058 3.410 1.00 95.19 77 PRO A C 1
ATOM 556 O O . PRO A 1 77 ? -11.392 10.446 3.875 1.00 95.19 77 PRO A O 1
ATOM 559 N N . ARG A 1 78 ? -10.516 12.358 3.098 1.00 95.19 78 ARG A N 1
ATOM 560 C CA . ARG A 1 78 ? -11.715 13.190 3.305 1.00 95.19 78 ARG A CA 1
ATOM 561 C C . ARG A 1 78 ? -12.870 12.851 2.355 1.00 95.19 78 ARG A C 1
ATOM 563 O O . ARG A 1 78 ? -13.973 13.348 2.547 1.00 95.19 78 ARG A O 1
ATOM 570 N N . GLU A 1 79 ? -12.609 12.069 1.310 1.00 88.25 79 GLU A N 1
ATOM 571 C CA . GLU A 1 79 ? -13.606 11.635 0.321 1.00 88.25 79 GLU A CA 1
ATOM 572 C C . GLU A 1 79 ? -14.048 10.175 0.534 1.00 88.25 79 GLU A C 1
ATOM 574 O O . GLU A 1 79 ? -15.019 9.713 -0.073 1.00 88.25 79 GLU A O 1
ATOM 579 N N . ALA A 1 80 ? -13.321 9.430 1.372 1.00 76.00 80 ALA A N 1
ATOM 580 C CA . ALA A 1 80 ? -13.524 8.001 1.606 1.00 76.00 80 ALA A CA 1
ATOM 581 C C . ALA A 1 80 ? -13.922 7.652 3.052 1.00 76.00 80 ALA A C 1
ATOM 583 O O . ALA A 1 80 ? -14.482 6.574 3.256 1.00 76.00 80 ALA A O 1
ATOM 584 N N . LEU A 1 81 ? -13.635 8.529 4.021 1.00 70.75 81 LEU A N 1
ATOM 585 C CA . LEU A 1 81 ? -13.922 8.396 5.457 1.00 70.75 81 LEU A CA 1
ATOM 586 C C . LEU A 1 81 ? -14.728 9.604 5.948 1.00 70.75 81 LEU A C 1
ATOM 588 O O . LEU A 1 81 ? -15.628 9.388 6.788 1.00 70.75 81 LEU A O 1
#

pLDDT: mean 93.99, std 5.48, range [70.75, 98.31]

Radius of gyration: 13.4 Å; Cα contacts (8 Å, |Δi|>4): 126; chains: 1; bounding box: 29×24×37 Å

Secondary structure (DSSP, 8-state):
-TTSHHHHHHHTT---PPSS--STTS-SSSPBPTT-EEEESSS---TTTTB-TT-EEEE--HHHHHHHHHH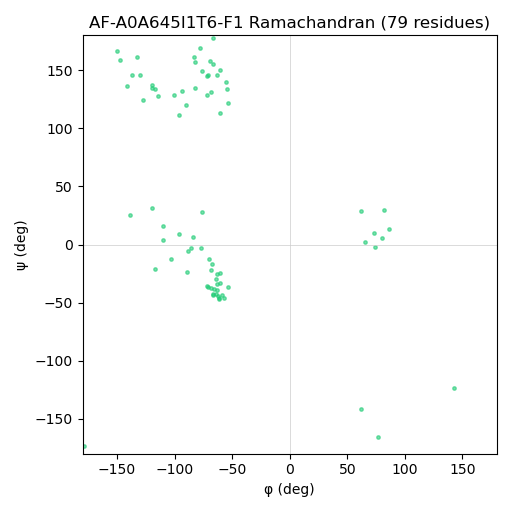TS---HHHH-